Protein AF-A0A3D4TC09-F1 (afdb_monomer_lite)

Radius of gyration: 13.86 Å; chains: 1; bounding box: 27×27×33 Å

pLDDT: mean 93.42, std 7.12, range [59.06, 97.88]

Sequence (64 aa):
NMQSVPKDKPVYVHCAGGYRSMIFCSILKARGFDNLIDVQGGFKAIKETGKFRITDYVCPTTML

Secondary structure (DSSP, 8-state):
-GGGS-SSS-EEE--SSSHHHHHHHHHHHTTT---EEE-TTHHHHHHHT--S--PPP---SS--

Structure (mmCIF, N/CA/C/O backbone):
data_AF-A0A3D4TC09-F1
#
_entry.id   AF-A0A3D4TC09-F1
#
loop_
_atom_site.group_PDB
_atom_site.id
_atom_site.type_symbol
_atom_site.label_atom_id
_atom_site.label_alt_id
_atom_site.label_comp_id
_atom_site.label_asym_id
_atom_site.label_entity_id
_atom_site.label_seq_id
_atom_site.pdbx_PDB_ins_code
_atom_site.Cartn_x
_atom_site.Cartn_y
_atom_site.Cartn_z
_atom_site.occupancy
_atom_site.B_iso_or_equiv
_atom_site.auth_seq_id
_atom_site.auth_comp_id
_atom_site.auth_asym_id
_atom_site.auth_atom_id
_atom_site.pdbx_PDB_model_num
ATOM 1 N N . ASN A 1 1 ? 5.521 -15.868 -6.293 1.00 73.12 1 ASN A N 1
ATOM 2 C CA . ASN A 1 1 ? 6.464 -15.472 -7.367 1.00 73.12 1 ASN A CA 1
ATOM 3 C C . ASN A 1 1 ? 5.984 -14.139 -7.938 1.00 73.12 1 ASN A C 1
ATOM 5 O O . ASN A 1 1 ? 4.782 -13.968 -8.032 1.00 73.12 1 ASN A O 1
ATOM 9 N N . MET A 1 2 ? 6.865 -13.209 -8.317 1.00 76.62 2 MET A N 1
ATOM 10 C CA . MET A 1 2 ? 6.488 -11.919 -8.927 1.00 76.62 2 MET A CA 1
ATOM 11 C C . MET A 1 2 ? 5.601 -12.070 -10.172 1.00 76.62 2 MET A C 1
ATOM 13 O O . MET A 1 2 ? 4.778 -11.210 -10.451 1.00 76.62 2 MET A O 1
ATOM 17 N N . GLN A 1 3 ? 5.732 -13.193 -10.880 1.00 84.19 3 GLN A N 1
ATOM 18 C CA . GLN A 1 3 ? 4.917 -13.538 -12.048 1.00 84.19 3 GLN A CA 1
ATOM 19 C C . GLN A 1 3 ? 3.408 -13.616 -11.754 1.00 84.19 3 GLN A C 1
ATOM 21 O O . GLN A 1 3 ? 2.614 -13.530 -12.681 1.00 84.19 3 GLN A O 1
ATOM 26 N N . SER A 1 4 ? 2.996 -13.760 -10.487 1.00 89.88 4 SER A N 1
ATOM 27 C CA . SER A 1 4 ? 1.576 -13.768 -10.113 1.00 89.88 4 SER A CA 1
ATOM 28 C C . SER A 1 4 ? 0.980 -12.369 -9.941 1.00 89.88 4 SER A C 1
ATOM 30 O O . SER A 1 4 ? -0.216 -12.256 -9.681 1.00 89.88 4 SER A O 1
ATOM 32 N N . VAL A 1 5 ? 1.791 -11.309 -10.015 1.00 92.75 5 VAL A N 1
ATOM 33 C CA . VAL A 1 5 ? 1.302 -9.931 -9.925 1.00 92.75 5 VAL A CA 1
ATOM 34 C C . VAL A 1 5 ? 0.786 -9.519 -11.307 1.00 92.75 5 VAL A C 1
ATOM 36 O O . VAL A 1 5 ? 1.575 -9.488 -12.254 1.00 92.75 5 VAL A O 1
ATOM 39 N N . PRO A 1 6 ? -0.518 -9.222 -11.453 1.00 93.31 6 PRO A N 1
ATOM 40 C CA . PRO A 1 6 ? -1.076 -8.796 -12.730 1.00 93.31 6 PRO A CA 1
ATOM 41 C C . PRO A 1 6 ? -0.466 -7.453 -13.142 1.00 93.31 6 PRO A C 1
ATOM 43 O O . PRO A 1 6 ? -0.126 -6.646 -12.278 1.00 93.31 6 PRO A O 1
ATOM 46 N N . LYS A 1 7 ? -0.314 -7.222 -14.449 1.00 91.69 7 LYS A N 1
ATOM 47 C CA . LYS A 1 7 ? 0.275 -5.989 -15.018 1.00 91.69 7 LYS A CA 1
ATOM 48 C C . LYS A 1 7 ? -0.753 -5.074 -15.686 1.00 91.69 7 LYS A C 1
ATOM 50 O O . LYS A 1 7 ? -0.459 -3.926 -15.985 1.00 91.69 7 LYS A O 1
ATOM 55 N N . ASP A 1 8 ? -1.946 -5.596 -15.924 1.00 93.31 8 ASP A N 1
ATOM 56 C CA . ASP A 1 8 ? -3.023 -5.017 -16.727 1.00 93.31 8 ASP A CA 1
ATOM 57 C C . ASP A 1 8 ? -4.079 -4.271 -15.897 1.00 93.31 8 ASP A C 1
ATOM 59 O O . ASP A 1 8 ? -4.940 -3.594 -16.451 1.00 93.31 8 ASP A O 1
ATOM 63 N N . LYS A 1 9 ? -4.023 -4.371 -14.564 1.00 95.31 9 LYS A N 1
ATOM 64 C CA . LYS A 1 9 ? -5.000 -3.755 -13.655 1.00 95.31 9 LYS A CA 1
ATOM 65 C C . LYS A 1 9 ? -4.348 -3.172 -12.406 1.00 95.31 9 LYS A C 1
ATOM 67 O O . LYS A 1 9 ? -3.308 -3.684 -11.999 1.00 95.31 9 LYS A O 1
ATOM 72 N N . PRO A 1 10 ? -4.952 -2.167 -11.753 1.00 97.19 10 PRO A N 1
ATOM 73 C CA . PRO A 1 10 ? -4.437 -1.640 -10.494 1.00 97.19 10 PRO A CA 1
ATOM 74 C C . PRO A 1 10 ? -4.296 -2.728 -9.420 1.00 97.19 10 PRO A C 1
ATOM 76 O O . PRO A 1 10 ? -5.199 -3.546 -9.226 1.00 97.19 10 PRO A O 1
ATOM 79 N N . VAL A 1 11 ? -3.173 -2.719 -8.702 1.00 97.12 11 VAL A N 1
ATOM 80 C CA . VAL A 1 11 ? -2.886 -3.632 -7.589 1.00 97.12 11 VAL A CA 1
ATOM 81 C C . VAL A 1 11 ? -2.617 -2.817 -6.335 1.00 97.12 11 VAL A C 1
ATOM 83 O O . VAL A 1 11 ? -1.614 -2.113 -6.238 1.00 97.12 11 VAL A O 1
ATOM 86 N N . TYR A 1 12 ? -3.499 -2.950 -5.351 1.00 97.19 12 TYR A N 1
ATOM 87 C CA . TYR A 1 12 ? -3.333 -2.335 -4.040 1.00 97.19 12 TYR A CA 1
ATOM 88 C C . TYR A 1 12 ? -2.497 -3.249 -3.150 1.00 97.19 12 TYR A C 1
ATOM 90 O O . TYR A 1 12 ? -2.846 -4.413 -2.941 1.00 97.19 12 TYR A O 1
ATOM 98 N N . VAL A 1 13 ? -1.394 -2.729 -2.625 1.00 97.31 13 VAL A N 1
ATOM 99 C CA . VAL A 1 13 ? -0.460 -3.479 -1.783 1.00 97.31 13 VAL A CA 1
ATOM 100 C C . VAL A 1 13 ? -0.478 -2.883 -0.384 1.00 97.31 13 VAL A C 1
ATOM 102 O O . VAL A 1 13 ? -0.348 -1.676 -0.209 1.00 97.31 13 VAL A O 1
ATOM 105 N N . HIS A 1 14 ? -0.606 -3.733 0.630 1.00 97.56 14 HIS A N 1
ATOM 106 C CA . HIS A 1 14 ? -0.500 -3.330 2.026 1.00 97.56 14 HIS A CA 1
ATOM 107 C C . HIS A 1 14 ? 0.348 -4.339 2.805 1.00 97.56 14 HIS A C 1
ATOM 109 O O . HIS A 1 14 ? 0.472 -5.505 2.436 1.00 97.56 14 HIS A O 1
ATOM 115 N N . CYS A 1 15 ? 0.933 -3.896 3.915 1.00 97.00 15 CYS A N 1
ATOM 116 C CA . CYS A 1 15 ? 1.461 -4.794 4.945 1.00 97.00 15 CYS A CA 1
ATOM 117 C C . CYS A 1 15 ? 0.742 -4.524 6.274 1.00 97.00 15 CYS A C 1
ATOM 119 O O . CYS A 1 15 ? -0.408 -4.100 6.256 1.00 97.00 15 CYS A O 1
ATOM 121 N N . ALA A 1 16 ? 1.382 -4.742 7.426 1.00 96.94 16 ALA A N 1
ATOM 122 C CA . ALA A 1 16 ? 0.784 -4.372 8.712 1.00 96.94 16 ALA A CA 1
ATOM 123 C C . ALA A 1 16 ? 0.683 -2.844 8.906 1.00 96.94 16 ALA A C 1
ATOM 125 O O . ALA A 1 16 ? -0.364 -2.363 9.322 1.00 96.94 16 ALA A O 1
ATOM 126 N N . GLY A 1 17 ? 1.747 -2.096 8.574 1.00 96.19 17 GLY A N 1
ATOM 127 C CA . GLY A 1 17 ? 1.860 -0.652 8.853 1.00 96.19 17 GLY A CA 1
ATOM 128 C C . GLY A 1 17 ? 2.357 0.225 7.693 1.00 96.19 17 GLY A C 1
ATOM 129 O O . GLY A 1 17 ? 2.608 1.403 7.890 1.00 96.19 17 GLY A O 1
ATOM 130 N N . GLY A 1 18 ? 2.541 -0.337 6.495 1.00 96.31 18 GLY A N 1
ATOM 131 C CA . GLY A 1 18 ? 2.949 0.374 5.268 1.00 96.31 18 GLY A CA 1
ATOM 132 C C . GLY A 1 18 ? 4.426 0.232 4.856 1.00 96.31 18 GLY A C 1
ATOM 133 O O . GLY A 1 18 ? 4.733 0.200 3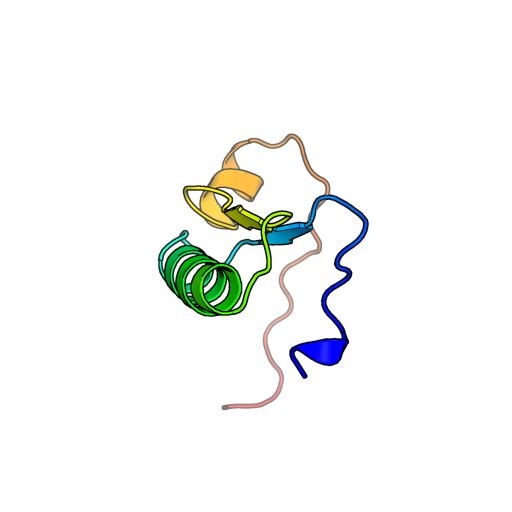.673 1.00 96.31 18 GLY A O 1
ATOM 134 N N . TYR A 1 19 ? 5.364 0.038 5.790 1.00 96.94 19 TYR A N 1
ATOM 135 C CA . TYR A 1 19 ? 6.799 0.027 5.441 1.00 96.94 19 TYR A CA 1
ATOM 136 C C . TYR A 1 19 ? 7.210 -1.093 4.462 1.00 96.94 19 TYR A C 1
ATOM 138 O O . TYR A 1 19 ? 7.906 -0.855 3.478 1.00 96.94 19 TYR A O 1
ATOM 146 N N . ARG A 1 20 ? 6.745 -2.329 4.692 1.00 97.88 20 ARG A N 1
ATOM 147 C CA . ARG A 1 20 ? 7.079 -3.471 3.819 1.00 97.88 20 ARG A CA 1
ATOM 148 C C . ARG A 1 20 ? 6.406 -3.379 2.449 1.00 97.88 20 ARG A C 1
ATOM 150 O O . ARG A 1 20 ? 6.991 -3.822 1.467 1.00 97.88 20 ARG A O 1
ATOM 157 N N . SER A 1 21 ? 5.194 -2.825 2.382 1.00 97.69 21 SER A N 1
ATOM 158 C CA . SER A 1 21 ? 4.494 -2.637 1.108 1.00 97.69 21 SER A CA 1
ATOM 159 C C . SER A 1 21 ? 5.163 -1.548 0.276 1.00 97.69 21 SER A C 1
ATOM 161 O O . SER A 1 21 ? 5.389 -1.770 -0.909 1.00 97.69 21 SER A O 1
ATOM 163 N N . MET A 1 22 ? 5.635 -0.468 0.905 1.00 97.81 22 MET A N 1
ATOM 164 C CA . MET A 1 22 ? 6.455 0.548 0.243 1.00 97.81 22 MET A CA 1
ATOM 165 C C . MET A 1 22 ? 7.733 -0.046 -0.374 1.00 97.81 22 MET A C 1
ATOM 167 O O . MET A 1 22 ? 8.016 0.201 -1.551 1.00 97.81 22 MET A O 1
ATOM 171 N N . ILE A 1 23 ? 8.477 -0.879 0.369 1.00 97.81 23 ILE A N 1
ATOM 172 C CA . ILE A 1 23 ? 9.678 -1.557 -0.161 1.00 97.81 23 ILE A CA 1
ATOM 173 C C . ILE A 1 23 ? 9.312 -2.443 -1.357 1.00 97.81 23 ILE A C 1
ATOM 175 O O . ILE A 1 23 ? 9.960 -2.374 -2.402 1.00 97.81 23 ILE A O 1
ATOM 179 N N . PHE A 1 24 ? 8.266 -3.261 -1.221 1.00 96.62 24 PHE A N 1
ATOM 180 C CA . PHE A 1 24 ? 7.807 -4.148 -2.288 1.00 96.62 24 PHE A CA 1
ATOM 181 C C . PHE A 1 24 ? 7.434 -3.366 -3.555 1.00 96.62 24 PHE A C 1
ATOM 183 O O . PHE A 1 24 ? 7.935 -3.680 -4.637 1.00 96.62 24 PHE A O 1
ATOM 190 N N . CYS A 1 25 ? 6.618 -2.317 -3.419 1.00 96.81 25 CYS A N 1
ATOM 191 C CA . CYS A 1 25 ? 6.225 -1.450 -4.525 1.00 96.81 25 CYS A CA 1
ATOM 192 C C . CYS A 1 25 ? 7.439 -0.782 -5.178 1.00 96.81 25 CYS A C 1
ATOM 194 O O . CYS A 1 25 ? 7.514 -0.747 -6.401 1.00 96.81 25 CYS A O 1
ATOM 196 N N . SER A 1 26 ? 8.420 -0.323 -4.397 1.00 96.75 26 SER A N 1
ATOM 197 C CA . SER A 1 26 ? 9.642 0.301 -4.925 1.00 96.75 26 SER A CA 1
ATOM 198 C C . SER A 1 26 ? 10.474 -0.675 -5.763 1.00 96.75 26 SER A C 1
ATOM 200 O O . SER A 1 26 ? 10.909 -0.338 -6.865 1.00 96.75 26 SER A O 1
ATOM 202 N N . ILE A 1 27 ? 10.644 -1.911 -5.282 1.00 96.56 27 ILE A N 1
ATOM 203 C CA . ILE A 1 27 ? 11.375 -2.963 -6.002 1.00 96.56 27 ILE A CA 1
ATOM 204 C C . ILE A 1 27 ? 10.662 -3.338 -7.306 1.00 96.56 27 ILE A C 1
ATOM 206 O O . ILE A 1 27 ? 11.315 -3.516 -8.334 1.00 96.56 27 ILE A O 1
ATOM 210 N N . LEU A 1 28 ? 9.336 -3.501 -7.283 1.00 95.38 28 LEU A N 1
ATOM 211 C CA . LEU A 1 28 ? 8.587 -3.875 -8.483 1.00 95.38 28 LEU A CA 1
ATOM 212 C C . LEU A 1 28 ? 8.466 -2.710 -9.471 1.00 95.38 28 LEU A C 1
ATOM 214 O O . LEU A 1 28 ? 8.553 -2.939 -10.675 1.00 95.38 28 LEU A O 1
ATOM 218 N N . LYS A 1 29 ? 8.365 -1.470 -8.989 1.00 95.06 29 LYS A N 1
ATOM 219 C CA . LYS A 1 29 ? 8.415 -0.278 -9.839 1.00 95.06 29 LYS A CA 1
ATOM 220 C C . LYS A 1 29 ? 9.734 -0.197 -10.604 1.00 95.06 29 LYS A C 1
ATOM 222 O O . LYS A 1 29 ? 9.725 -0.028 -11.817 1.00 95.06 29 LYS A O 1
ATOM 227 N N . ALA A 1 30 ? 10.864 -0.458 -9.941 1.00 96.75 30 ALA A N 1
ATOM 228 C CA . ALA A 1 30 ? 12.168 -0.570 -10.607 1.00 96.75 30 ALA A CA 1
ATOM 229 C C . ALA A 1 30 ? 12.244 -1.720 -11.638 1.00 96.75 30 ALA A C 1
ATOM 231 O O . ALA A 1 30 ? 13.147 -1.750 -12.469 1.00 96.75 30 ALA A O 1
ATOM 232 N N . ARG A 1 31 ? 11.297 -2.667 -11.600 1.00 94.12 31 ARG A N 1
ATOM 233 C CA . ARG A 1 31 ? 11.156 -3.793 -12.538 1.00 94.12 31 ARG A CA 1
ATOM 234 C C . ARG A 1 31 ? 10.026 -3.586 -13.562 1.00 94.12 31 ARG A C 1
ATOM 236 O O . ARG A 1 31 ? 9.618 -4.551 -14.210 1.00 94.12 31 ARG A O 1
ATOM 243 N N . GLY A 1 32 ? 9.527 -2.356 -13.711 1.00 94.19 32 GLY A N 1
ATOM 244 C CA . GLY A 1 32 ? 8.539 -1.976 -14.728 1.00 94.19 32 GLY A CA 1
ATOM 245 C C . GLY A 1 32 ? 7.090 -2.317 -14.377 1.00 94.19 32 GLY A C 1
ATOM 246 O O . GLY A 1 32 ? 6.283 -2.556 -15.272 1.00 94.19 32 GLY A O 1
ATOM 247 N N . PHE A 1 33 ? 6.758 -2.416 -13.088 1.00 95.62 33 PHE A N 1
ATOM 248 C CA . PHE A 1 33 ? 5.366 -2.471 -12.638 1.00 95.62 33 PHE A CA 1
ATOM 249 C C . PHE A 1 33 ? 4.887 -1.064 -12.274 1.00 95.62 33 PHE A C 1
ATOM 251 O O . PHE A 1 33 ? 5.223 -0.548 -11.208 1.00 95.62 33 PHE A O 1
ATOM 258 N N . ASP A 1 34 ? 4.062 -0.476 -13.136 1.00 94.81 34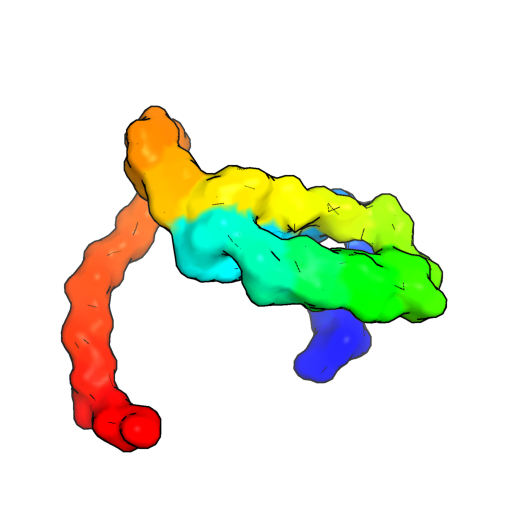 ASP A N 1
ATOM 259 C CA . ASP A 1 34 ? 3.531 0.884 -12.955 1.00 94.81 34 ASP A CA 1
ATOM 260 C C . ASP A 1 34 ? 2.089 0.906 -12.423 1.00 94.81 34 ASP A C 1
ATOM 262 O O . ASP A 1 34 ? 1.511 1.961 -12.177 1.00 94.81 34 ASP A O 1
ATOM 266 N N . ASN A 1 35 ? 1.506 -0.272 -12.204 1.00 96.12 35 ASN A N 1
ATOM 267 C CA . ASN A 1 35 ? 0.123 -0.469 -11.779 1.00 96.12 35 ASN A CA 1
ATOM 268 C C . ASN A 1 35 ? -0.031 -0.722 -10.266 1.00 96.12 35 ASN A C 1
ATOM 270 O O . ASN A 1 35 ? -1.096 -1.153 -9.821 1.00 96.12 35 ASN A O 1
ATOM 274 N N . LEU A 1 36 ? 1.020 -0.495 -9.471 1.00 96.94 36 LEU A N 1
ATOM 275 C CA . LEU A 1 36 ? 1.016 -0.736 -8.025 1.00 96.94 36 LEU A CA 1
ATOM 276 C C . LEU A 1 36 ? 0.634 0.520 -7.237 1.00 96.94 36 LEU A C 1
ATOM 278 O O . LEU A 1 36 ? 1.167 1.602 -7.476 1.00 96.94 36 LEU A O 1
ATOM 282 N N . ILE A 1 37 ? -0.233 0.351 -6.242 1.00 97.62 37 ILE A N 1
ATOM 283 C CA . ILE A 1 37 ? -0.692 1.405 -5.335 1.00 97.62 37 ILE A CA 1
ATOM 284 C C . ILE A 1 37 ? -0.387 0.960 -3.901 1.00 97.62 37 ILE A C 1
ATOM 286 O O . I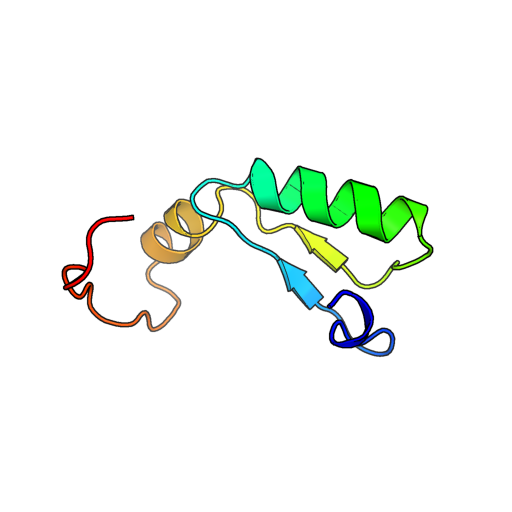LE A 1 37 ? -0.962 -0.010 -3.409 1.00 97.62 37 ILE A O 1
ATOM 290 N N . ASP A 1 38 ? 0.527 1.656 -3.224 1.00 97.75 38 ASP A N 1
ATOM 291 C CA . ASP A 1 38 ? 0.836 1.399 -1.813 1.00 97.75 38 ASP A CA 1
ATOM 292 C C . ASP A 1 38 ? -0.251 1.986 -0.900 1.00 97.75 38 ASP A C 1
ATOM 294 O O . ASP A 1 38 ? -0.598 3.166 -1.001 1.00 97.75 38 ASP A O 1
ATOM 298 N N . VAL A 1 39 ? -0.788 1.165 0.003 1.00 97.56 39 VAL A N 1
ATOM 299 C CA . VAL A 1 39 ? -1.770 1.596 1.005 1.00 97.56 39 VAL A CA 1
ATOM 300 C C . VAL A 1 39 ? -1.038 2.091 2.250 1.00 97.56 39 VAL A C 1
ATOM 302 O O . VAL A 1 39 ? -0.565 1.303 3.079 1.00 97.56 39 VAL A O 1
ATOM 305 N N . GLN A 1 40 ? -0.976 3.414 2.398 1.00 96.50 40 GLN A N 1
ATOM 306 C CA . GLN A 1 40 ? -0.338 4.061 3.545 1.00 96.50 40 GLN A CA 1
ATOM 307 C C . GLN A 1 40 ? -0.984 3.641 4.874 1.00 96.50 40 GLN A C 1
ATOM 309 O O . GLN A 1 40 ? -2.194 3.449 4.970 1.00 96.50 40 GLN A O 1
ATOM 314 N N . GLY A 1 41 ? -0.155 3.457 5.905 1.00 96.44 41 GLY A N 1
ATOM 315 C CA . GLY A 1 41 ? -0.585 2.954 7.216 1.00 96.44 41 GLY A CA 1
ATOM 316 C C . GLY A 1 41 ? -0.943 1.460 7.243 1.00 96.44 41 GLY A C 1
ATOM 317 O O . GLY A 1 41 ? -1.177 0.905 8.318 1.00 96.44 41 GLY A O 1
ATOM 318 N N . GLY A 1 42 ? -0.921 0.780 6.090 1.00 97.62 42 GLY A N 1
ATOM 319 C CA . GLY A 1 42 ? -1.129 -0.658 5.965 1.00 97.62 42 GLY A CA 1
ATOM 320 C C . GLY A 1 42 ? -2.480 -1.144 6.495 1.00 97.62 42 GLY A C 1
ATOM 321 O O . GLY A 1 42 ? -3.470 -0.418 6.542 1.00 97.62 42 GLY A O 1
ATOM 322 N N . PHE A 1 43 ? -2.513 -2.406 6.917 1.00 97.19 43 PHE A N 1
ATOM 323 C CA . PHE A 1 43 ? -3.706 -3.053 7.454 1.00 97.19 43 PHE A CA 1
ATOM 324 C C . PHE A 1 43 ? -4.245 -2.358 8.707 1.00 97.19 43 PHE A C 1
ATOM 326 O O . PHE A 1 43 ? -5.459 -2.326 8.900 1.00 97.19 43 PHE A O 1
ATOM 333 N N . LYS A 1 44 ? -3.369 -1.764 9.530 1.00 96.56 44 LYS A N 1
ATOM 334 C CA . LYS A 1 44 ? -3.791 -0.970 10.688 1.00 96.56 44 LYS A CA 1
ATOM 335 C C . LYS A 1 44 ? -4.737 0.159 10.261 1.00 96.56 44 LYS A C 1
ATOM 337 O O . LYS A 1 44 ? -5.857 0.215 10.760 1.00 96.56 44 LYS A O 1
ATOM 342 N N . ALA A 1 45 ? -4.328 0.975 9.288 1.00 97.31 45 ALA A N 1
ATOM 343 C CA . ALA A 1 45 ? -5.157 2.066 8.780 1.00 97.31 45 ALA A CA 1
ATOM 344 C C . ALA A 1 45 ? -6.448 1.553 8.123 1.00 97.31 45 ALA A C 1
ATOM 346 O O . ALA A 1 45 ? -7.518 2.100 8.376 1.00 97.31 45 ALA A O 1
ATOM 347 N N . ILE A 1 46 ? -6.377 0.461 7.345 1.00 97.25 46 ILE A N 1
ATOM 348 C CA . ILE A 1 46 ? -7.563 -0.182 6.744 1.00 97.25 46 ILE A CA 1
ATOM 349 C C . ILE A 1 46 ? -8.587 -0.544 7.827 1.00 97.25 46 ILE A C 1
ATOM 351 O O . ILE A 1 46 ? -9.762 -0.192 7.702 1.00 97.25 46 ILE A O 1
ATOM 355 N N . LYS A 1 47 ? -8.143 -1.212 8.898 1.00 96.44 47 LYS A N 1
ATOM 356 C CA . LYS A 1 47 ? -8.995 -1.632 10.016 1.00 96.44 47 LYS A CA 1
ATOM 357 C C . LYS A 1 47 ? -9.613 -0.436 10.743 1.00 96.44 47 LYS A C 1
ATOM 359 O O . LYS A 1 47 ? -10.805 -0.463 11.033 1.00 96.44 47 LYS A O 1
ATOM 364 N N . GLU A 1 48 ? -8.831 0.609 10.996 1.00 97.00 48 GLU A N 1
ATOM 365 C CA . GLU A 1 48 ? -9.289 1.831 11.673 1.00 97.00 48 GLU A CA 1
ATOM 366 C C . GLU A 1 48 ? -10.362 2.588 10.879 1.00 97.00 48 GLU A C 1
ATOM 368 O O . GLU A 1 48 ? -11.197 3.259 11.479 1.00 97.00 48 GLU A O 1
ATOM 373 N N . THR A 1 49 ? -10.407 2.445 9.546 1.00 96.81 49 THR A N 1
ATOM 374 C CA . THR A 1 49 ? -11.464 3.091 8.749 1.00 96.81 49 THR A CA 1
ATOM 375 C C . THR A 1 49 ? -12.868 2.556 9.037 1.00 96.81 49 THR A C 1
ATOM 377 O O . THR A 1 49 ? -13.839 3.256 8.759 1.00 96.81 49 THR A O 1
ATOM 380 N N . GLY A 1 50 ? -12.999 1.303 9.490 1.00 96.44 50 GLY A N 1
ATOM 381 C CA . GLY A 1 50 ? -14.291 0.624 9.645 1.00 96.44 50 GLY A CA 1
ATOM 382 C C . GLY A 1 50 ? -15.074 0.397 8.340 1.00 96.44 50 GLY A C 1
ATOM 383 O O . GLY A 1 50 ? -16.213 -0.058 8.391 1.00 96.44 50 GLY A O 1
ATOM 384 N N . LYS A 1 51 ? -14.497 0.701 7.167 1.00 96.88 51 LYS A N 1
ATOM 385 C CA . LYS A 1 51 ? -15.190 0.635 5.863 1.00 96.88 51 LYS A CA 1
ATOM 386 C C . LYS A 1 51 ? -15.110 -0.730 5.184 1.00 96.88 51 LYS A C 1
ATOM 388 O O . LYS A 1 51 ? -15.858 -0.993 4.247 1.00 96.88 51 LYS A O 1
ATOM 393 N N . PHE A 1 52 ? -14.184 -1.578 5.618 1.00 95.50 52 PHE A N 1
ATOM 394 C CA . PHE A 1 52 ? -13.897 -2.857 4.980 1.00 95.50 52 PHE A CA 1
ATOM 395 C C . PHE A 1 52 ? -14.284 -4.012 5.894 1.00 95.50 52 PHE A C 1
ATOM 397 O O . PHE A 1 52 ? -13.986 -4.003 7.088 1.00 95.50 52 PHE A O 1
ATOM 404 N N . ARG A 1 53 ? -14.889 -5.050 5.310 1.00 96.06 53 ARG A N 1
ATOM 405 C CA . ARG A 1 53 ? -15.067 -6.329 5.995 1.00 96.06 53 ARG A CA 1
ATOM 406 C C . ARG A 1 53 ? -13.704 -7.006 6.135 1.00 96.06 53 ARG A C 1
ATOM 408 O O . ARG A 1 53 ? -13.074 -7.320 5.127 1.00 96.06 53 ARG A O 1
ATOM 415 N N . ILE A 1 54 ? -13.278 -7.248 7.370 1.00 95.00 54 ILE A N 1
ATOM 416 C CA . ILE A 1 54 ? -12.058 -7.994 7.699 1.00 95.00 54 ILE A CA 1
ATOM 417 C C . ILE A 1 54 ? -12.422 -9.352 8.299 1.00 95.00 54 ILE A C 1
ATOM 419 O O . ILE A 1 54 ? -13.515 -9.521 8.834 1.00 95.00 54 ILE A O 1
ATOM 423 N N . THR A 1 55 ? -11.525 -10.325 8.179 1.00 93.81 55 THR A N 1
ATOM 424 C CA . THR A 1 55 ? -11.690 -11.636 8.815 1.00 93.81 55 THR A CA 1
ATOM 425 C C . THR A 1 55 ? -11.293 -11.573 10.285 1.00 93.81 55 THR A C 1
ATOM 427 O O . THR A 1 55 ? -10.432 -10.772 10.664 1.00 93.81 55 THR A O 1
ATOM 430 N N . ASP A 1 56 ? -11.877 -12.452 11.094 1.00 91.50 56 ASP A N 1
ATOM 431 C CA . ASP A 1 56 ? -11.503 -12.590 12.497 1.00 91.50 56 ASP A CA 1
ATOM 432 C C . ASP A 1 56 ? -10.047 -13.030 12.644 1.00 91.50 56 ASP A C 1
ATOM 434 O O . ASP A 1 56 ? -9.485 -13.745 11.808 1.00 91.50 56 ASP A O 1
ATOM 438 N N . TYR A 1 57 ? -9.423 -12.571 13.725 1.00 89.44 57 TYR A N 1
ATOM 439 C CA . TYR A 1 57 ? -8.089 -13.021 14.078 1.00 89.44 57 TYR A CA 1
ATOM 440 C C . TYR A 1 57 ? -8.148 -14.476 14.545 1.00 89.44 57 TYR A C 1
ATOM 442 O O . TYR A 1 57 ? -8.912 -14.815 15.446 1.00 89.44 57 TYR A O 1
ATOM 450 N N . VAL A 1 58 ? -7.293 -15.315 13.966 1.00 89.75 58 VAL A N 1
ATOM 451 C CA . VAL A 1 58 ? -7.101 -16.705 14.381 1.00 89.75 58 VAL A CA 1
ATOM 452 C C . VAL A 1 58 ? -5.680 -16.839 14.910 1.00 89.75 58 VAL A C 1
ATOM 454 O O . VAL A 1 58 ? -4.727 -16.442 14.239 1.00 89.75 58 VAL A O 1
ATOM 457 N N . CYS A 1 59 ? -5.539 -17.376 16.124 1.00 87.25 59 CYS A N 1
ATOM 458 C CA . CYS A 1 59 ? -4.229 -17.628 16.713 1.00 87.25 59 CYS A CA 1
ATOM 459 C C . CYS A 1 59 ? -3.454 -18.630 15.836 1.00 87.25 59 CYS A C 1
ATOM 461 O O . CYS A 1 59 ? -3.994 -19.703 15.549 1.00 87.25 59 CYS A O 1
ATOM 463 N N . PRO A 1 60 ? -2.218 -18.317 15.405 1.00 88.75 60 PRO A N 1
ATOM 464 C CA . PRO A 1 60 ? -1.401 -19.260 14.654 1.00 88.75 60 PRO A CA 1
ATOM 465 C C . PRO A 1 60 ? -1.177 -20.546 15.458 1.00 88.75 60 PRO A C 1
ATOM 467 O O . PRO A 1 60 ? -0.719 -20.503 16.596 1.00 88.75 60 PRO A O 1
ATOM 470 N N . THR A 1 61 ? -1.473 -21.700 14.862 1.00 87.75 61 THR A N 1
ATOM 471 C CA . THR A 1 61 ? -1.278 -23.021 15.489 1.00 87.75 61 THR A CA 1
ATOM 472 C C . THR A 1 61 ? 0.130 -23.582 15.287 1.00 87.75 61 THR A C 1
ATOM 474 O O . THR A 1 61 ? 0.425 -24.697 15.708 1.00 87.75 61 THR A O 1
ATOM 477 N N . THR A 1 62 ? 1.007 -22.832 14.623 1.00 81.12 62 THR A N 1
ATOM 478 C CA . THR A 1 62 ? 2.392 -23.215 14.350 1.00 81.12 62 THR A CA 1
ATOM 479 C C . THR A 1 62 ? 3.296 -22.057 14.748 1.00 81.12 62 THR A C 1
ATOM 481 O O 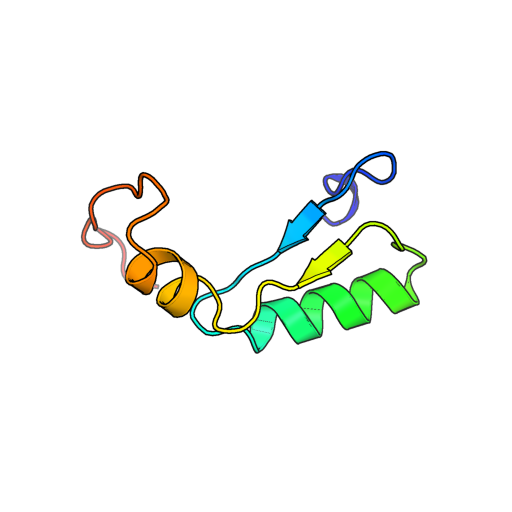. THR A 1 62 ? 3.042 -20.914 14.368 1.00 81.12 62 THR A O 1
ATOM 484 N N . MET A 1 63 ? 4.333 -22.352 15.530 1.00 71.38 63 MET A N 1
ATOM 485 C CA . MET A 1 63 ? 5.403 -21.404 15.844 1.00 71.38 63 MET A CA 1
ATOM 486 C C . MET A 1 63 ? 6.296 -21.275 14.603 1.00 71.38 63 MET A C 1
ATOM 488 O O . MET A 1 63 ? 6.739 -22.295 14.074 1.00 71.38 63 MET A O 1
ATOM 492 N N . LEU A 1 64 ? 6.494 -20.046 14.118 1.00 59.06 64 LEU A N 1
ATOM 493 C CA . LEU A 1 64 ? 7.497 -19.721 13.096 1.00 59.06 64 LEU A CA 1
ATOM 494 C C . LEU A 1 64 ? 8.887 -19.624 13.725 1.00 59.06 64 LEU A C 1
ATOM 496 O O . LEU A 1 64 ? 8.972 -19.070 14.845 1.00 59.06 64 LEU A O 1
#

Foldseek 3Di:
DCVPDDQPAADEFFDQQQPVRVVVCVVVVVVVRPRYDGDHGGPVVVVVVVPDDDDDDDDDPDDD

=== Feature glossary ===
The record interleaves many kinds of information about one protein. Here is each kind framed as the question it answers.

Q: What does the local fold look like, residue by residue?
A: The Foldseek 3Di string encodes local tertiary geometry as a 20-letter alphabet — one character per residue — derived from the relative positions of nearby Cα atoms. Unlike the amino-acid sequence, 3Di is a direct function of the 3D structure, so two proteins with the same fold have similar 3Di strings even at low sequence identity.

Q: Which residues are in helices, strands, or loops?
A: The SS8 string is DSSP's per-residue secondary-structure call. α-helix (H) means an i→i+4 H-bond ladder; β-strand (E) means the residue participates in a β-sheet; 3₁₀ (G) and π (I) are tighter and wider helices; T/S are turns/bends; '-' is loop.

Q: How big and how compact is the whole molecule?
A: Radius of gyration (Rg) is the root-mean-square distance of Cα atoms from their centroid — a single number for overall size and compactness. A globular domain of N residues has Rg ≈ 2.2·N^0.38 Å; an extended or disordered chain has a much larger Rg. The Cα contact count is the number of residue pairs whose Cα atoms are within 8 Å and are more than four positions apart in sequence — a standard proxy for tertiary pa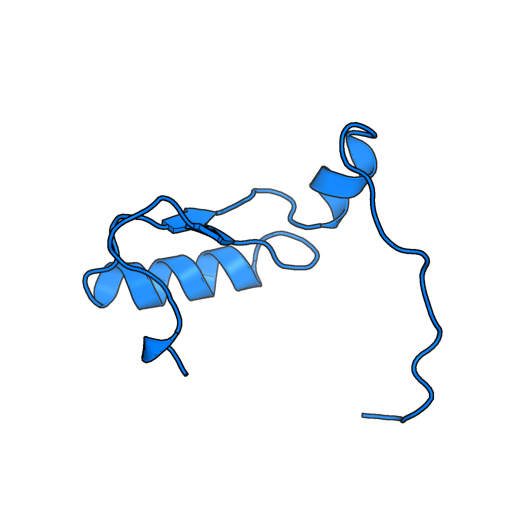cking density. The bounding box is the smallest axis-aligned box enclosing all Cα atoms.

Q: Where is each backbone atom in 3D?
A: Structure coordinates are given as an mmCIF _atom_site loop: one row per atom with element, residue name, chain id, sequence number, and x/y/z position in Å. Only the four main-chain atoms per residue are included here; side chains are omitted to keep the record compact.

Q: What is the amino-acid chain?
A: Primary structure: the covalent order of the twenty standard amino acids along the backbone. Two proteins with the same sequence will (almost always) fold to the same structure; two with 30% identity often share a fold but not the details.

Q: What if only a Cα trace is available?
A: Three-state secondary structure (P-SEA) collapses the eight DSSP classes into helix (a), strand (b), and coil (c). P-SEA assigns these from Cα geometry alone — distances and angles — without requiring backbone oxygens, so it works on any Cα trace.

Q: What family and function is it annotated with?
A: Database cross-references. InterPro integrates a dozen domain/family signature databases into unified entries with residue-range hits. GO terms attach function/process/location labels with evidence codes. CATH codes position the fold in a four-level structural taxonomy. Organism is the NCBI-taxonomy species name.

Q: How confident is the AlphaFold model at each residue?
A: pLDDT is the predicted lDDT-Cα score: AlphaFold's confidence that the local environment of each residue (all inter-atomic distances within 15 Å) is correctly placed. It is a per-residue number between 0 and 100, with higher meaning more reliable.

Q: How mobile is each atom in the crystal?
A: B-factor (Debye–Waller factor) reflects atomic displacement in the crystal lattice. It is an experimental observable (units Å²), not a prediction; low values mean the atom is pinned down, high values mean it moves or is heterogeneous across the crystal.

Q: Which residues are buried vs exposed?
A: SASA measures how much of the protein is reachable by solvent. It is computed by rolling a water-sized probe over the atomic surface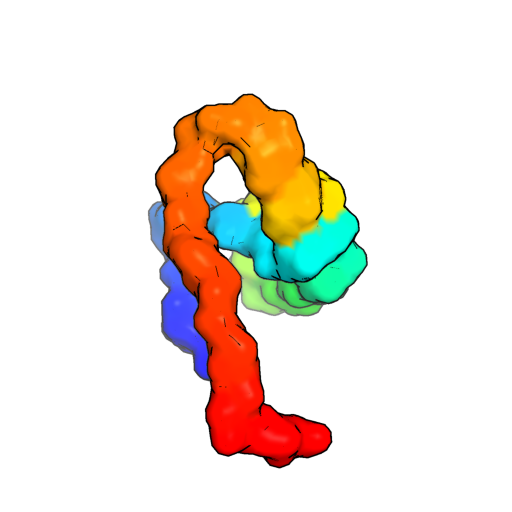 and summing the exposed area (Å²). Per-residue SASA distinguishes core (buried, low SASA) from surface (exposed, high SASA) residues; total SASA is a whole-molecule size measure.

Q: What do the diagnostic plots show?
A: Plot images: a contact map (which residues are close in 3D, as an N×N binary image), a Ramachandran scatter (backbone torsion angles, revealing secondary-structure composition at a glance), and — for AlphaFold structures — a PAE heatmap (pairwise prediction confidence).

Q: What known structures does this most resemble?
A: The Foldseek neighbor list gives the closest experimentally determined structures in the PDB, ranked by structural alignment. TM-score near 1 means near-identical fold; near 0.3 means only rough topology match. This is how one finds what a novel AlphaFold prediction most resembles in the solved-structure universe.

Q: Are the domains correctly placed relative to each other?
A: Predicted aligned error is AlphaFold's pairwise confidence. Unlike pLDDT (per-residue), PAE is per-residue-pair and captures whether two parts of the structure are correctly placed relative to each other. Units are ångströms of expected positional error.

Q: What do the rendered images show?
A: Structure images are PyMOL renders from six orthogonal camera directions. Cartoon representation draws helices as coils and strands as arrows; sticks shows the backbone as bonds; surface shows the solvent-excluded envelope. Rainbow coloring maps sequence position to hue (blue→red, N→C); chain coloring assigns a distinct color per polypeptide.

Q: What are the backbone torsion angles?
A: φ (phi) and ψ (psi) are the two rotatable backbone dihedrals per residue: φ is the C(i-1)–N–Cα–C torsion, ψ is the N–Cα–C–N(i+1) torsion, both in degrees on (−180°, 180°]. α-helical residues cluster near (−60°, −45°); β-strand residues near (−120°, +130°). A Ramachandran plot is simply a scatter of (φ, ψ) for every residue.